Protein AF-A0A6L9IQW0-F1 (afdb_monomer_lite)

Sequence (41 aa):
MLIAEGINKYYPGVHALKDVSIAVYPNEVVGLIGENGAGKS

Structure (mmCIF, N/CA/C/O backbone):
data_AF-A0A6L9IQW0-F1
#
_entry.id   AF-A0A6L9IQW0-F1
#
loop_
_atom_site.group_PDB
_atom_site.id
_atom_site.type_symbol
_atom_site.label_atom_id
_atom_site.label_alt_id
_atom_site.label_comp_id
_atom_site.label_asym_id
_atom_site.label_entity_id
_atom_site.label_seq_id
_atom_site.pdbx_PDB_ins_code
_atom_site.Cartn_x
_atom_site.Cartn_y
_atom_site.Cartn_z
_atom_site.occupancy
_atom_site.B_iso_or_equiv
_atom_site.auth_seq_id
_atom_site.auth_comp_id
_atom_site.auth_asym_id
_atom_site.auth_atom_id
_atom_site.pdbx_PDB_model_num
ATOM 1 N N . MET A 1 1 ? -13.403 -0.517 10.393 1.00 91.69 1 MET A N 1
ATOM 2 C CA . MET A 1 1 ? -12.888 -1.564 9.495 1.00 91.69 1 MET A CA 1
ATOM 3 C C . MET A 1 1 ? -12.600 -0.898 8.167 1.00 91.69 1 MET A C 1
ATOM 5 O O . MET A 1 1 ? -13.489 -0.233 7.648 1.00 91.69 1 MET A O 1
ATOM 9 N N . LEU A 1 2 ? -11.365 -0.999 7.690 1.00 96.12 2 LEU A N 1
ATOM 10 C CA . LEU A 1 2 ? -10.942 -0.536 6.371 1.00 96.12 2 LEU A CA 1
ATOM 11 C C . LEU A 1 2 ? -10.711 -1.772 5.503 1.00 96.12 2 LEU A C 1
ATOM 13 O O . LEU A 1 2 ? -10.075 -2.716 5.965 1.00 96.12 2 LEU A O 1
ATOM 17 N N . ILE A 1 3 ? -11.218 -1.764 4.276 1.00 97.62 3 ILE A N 1
ATOM 18 C CA . ILE A 1 3 ? -11.014 -2.839 3.305 1.00 97.62 3 ILE A CA 1
ATOM 19 C C . ILE A 1 3 ? -10.603 -2.200 1.983 1.00 97.62 3 ILE A C 1
ATOM 21 O O . ILE A 1 3 ? -11.223 -1.231 1.542 1.00 97.62 3 ILE A O 1
ATOM 25 N N . ALA A 1 4 ? -9.569 -2.751 1.362 1.00 96.62 4 ALA A N 1
ATOM 26 C CA . ALA A 1 4 ? -9.214 -2.493 -0.020 1.00 96.62 4 ALA A CA 1
ATOM 27 C C . ALA A 1 4 ? -8.989 -3.845 -0.700 1.00 96.62 4 ALA A C 1
ATOM 29 O O . ALA A 1 4 ? -8.240 -4.672 -0.185 1.00 96.62 4 ALA A O 1
ATOM 30 N N . GLU A 1 5 ? -9.647 -4.078 -1.829 1.00 98.00 5 GLU A N 1
ATOM 31 C CA . GLU A 1 5 ? -9.640 -5.365 -2.528 1.00 98.00 5 GLU A CA 1
ATOM 32 C C . GLU A 1 5 ? -9.220 -5.172 -3.980 1.00 98.00 5 GLU A C 1
ATOM 34 O O . GLU A 1 5 ? -9.612 -4.197 -4.624 1.00 98.00 5 GLU A O 1
ATOM 39 N N . GLY A 1 6 ? -8.410 -6.103 -4.482 1.00 97.94 6 GLY A N 1
ATOM 40 C CA . GLY A 1 6 ? -7.989 -6.147 -5.881 1.00 97.94 6 GLY A CA 1
ATOM 41 C C . GLY A 1 6 ? -7.306 -4.869 -6.372 1.00 97.94 6 GLY A C 1
ATOM 42 O O . GLY A 1 6 ? -7.489 -4.442 -7.517 1.00 97.94 6 GLY A O 1
ATOM 43 N N . ILE A 1 7 ? -6.538 -4.208 -5.505 1.00 96.81 7 ILE A N 1
ATOM 44 C CA . ILE A 1 7 ? -5.895 -2.940 -5.825 1.00 96.81 7 ILE A CA 1
ATOM 45 C C . ILE A 1 7 ? -4.797 -3.170 -6.855 1.00 96.81 7 ILE A C 1
ATOM 47 O O . ILE A 1 7 ? -3.803 -3.856 -6.615 1.00 96.81 7 ILE A O 1
ATOM 51 N N . ASN A 1 8 ? -4.976 -2.518 -7.999 1.00 97.19 8 ASN A N 1
ATOM 52 C CA . ASN A 1 8 ? -3.995 -2.451 -9.064 1.00 97.19 8 ASN A CA 1
ATOM 53 C C . ASN A 1 8 ? -3.543 -0.997 -9.239 1.00 97.19 8 ASN A C 1
ATOM 55 O O . ASN A 1 8 ? -4.369 -0.084 -9.325 1.00 97.19 8 ASN A O 1
ATOM 59 N N . LYS A 1 9 ? -2.229 -0.760 -9.295 1.00 94.81 9 LYS A N 1
ATOM 60 C CA . LYS A 1 9 ? -1.661 0.589 -9.451 1.00 94.81 9 LYS A CA 1
ATOM 61 C C . LYS A 1 9 ? -0.526 0.580 -10.451 1.00 94.81 9 LYS A C 1
ATOM 63 O O . LYS A 1 9 ? 0.455 -0.136 -10.284 1.00 94.81 9 LYS A O 1
ATOM 68 N N . TYR A 1 10 ? -0.635 1.454 -11.441 1.00 96.25 10 TYR A N 1
ATOM 69 C CA . TYR A 1 10 ? 0.335 1.590 -12.514 1.00 96.25 10 TYR A CA 1
ATOM 70 C C . TYR A 1 10 ? 0.965 2.983 -12.482 1.00 96.25 10 TYR A C 1
ATOM 72 O O . TYR A 1 10 ? 0.276 3.989 -12.304 1.00 96.25 10 TYR A O 1
ATOM 80 N N . TYR A 1 11 ? 2.275 3.017 -12.684 1.00 92.81 11 TYR A N 1
ATOM 81 C CA . TYR A 1 11 ? 3.050 4.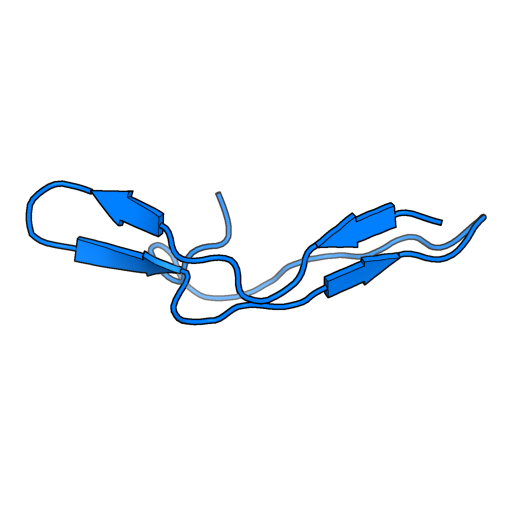187 -13.079 1.00 92.81 11 TYR A CA 1
ATOM 82 C C . TYR A 1 11 ? 3.630 3.913 -14.477 1.00 92.81 11 TYR A C 1
ATOM 84 O O . TYR A 1 11 ? 3.660 2.752 -14.900 1.00 92.81 11 TYR A O 1
ATOM 92 N N . PRO A 1 12 ? 4.087 4.928 -15.230 1.00 97.12 12 PRO A N 1
ATOM 93 C CA . PRO A 1 12 ? 4.713 4.693 -16.530 1.00 97.12 12 PRO A CA 1
ATOM 94 C C . PRO A 1 12 ? 5.828 3.635 -16.442 1.00 97.12 12 PRO A C 1
ATOM 9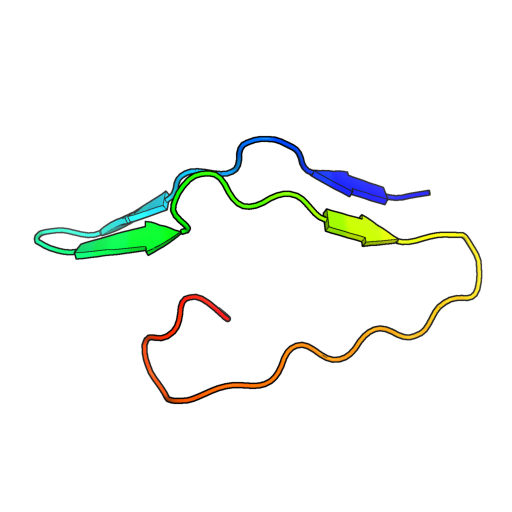6 O O . PRO A 1 12 ? 6.803 3.811 -15.718 1.00 97.12 12 PRO A O 1
ATOM 99 N N . GLY A 1 13 ? 5.648 2.509 -17.141 1.00 93.94 13 GLY A N 1
ATOM 100 C CA . GLY A 1 13 ? 6.598 1.389 -17.160 1.00 93.94 13 GLY A CA 1
ATOM 101 C C . GLY A 1 13 ? 6.600 0.470 -15.928 1.00 93.94 13 GLY A C 1
ATOM 102 O O . GLY A 1 13 ? 7.363 -0.493 -15.917 1.00 93.94 13 GLY A O 1
ATOM 103 N N . VAL A 1 14 ? 5.763 0.710 -14.909 1.00 94.06 14 VAL A N 1
ATOM 104 C CA . VAL A 1 14 ? 5.759 -0.071 -13.657 1.00 94.06 14 VAL A CA 1
ATOM 105 C C . VAL A 1 14 ? 4.335 -0.401 -13.208 1.00 94.06 14 VAL A C 1
ATOM 107 O O . VAL A 1 14 ? 3.518 0.483 -12.973 1.00 94.06 14 VAL A O 1
ATOM 110 N N . HIS A 1 15 ? 4.052 -1.688 -13.003 1.00 94.50 15 HIS A N 1
ATOM 111 C CA . HIS A 1 15 ? 2.849 -2.151 -12.307 1.00 94.50 15 HIS A CA 1
ATOM 112 C C . HIS A 1 15 ? 3.184 -2.313 -10.815 1.00 94.50 15 HIS A C 1
ATOM 114 O O . HIS A 1 15 ? 3.709 -3.349 -10.404 1.00 94.50 15 HIS A O 1
ATOM 120 N N . ALA A 1 16 ? 2.970 -1.245 -10.045 1.00 94.25 16 ALA A N 1
ATOM 121 C CA . ALA A 1 16 ? 3.444 -1.083 -8.671 1.00 94.25 16 ALA A CA 1
ATOM 122 C C . ALA A 1 16 ? 2.648 -1.887 -7.635 1.00 94.25 16 ALA A C 1
ATOM 124 O O . ALA A 1 16 ? 3.251 -2.444 -6.726 1.00 94.25 16 ALA A O 1
ATOM 125 N N . LEU A 1 17 ? 1.324 -1.975 -7.780 1.00 96.56 17 LEU A N 1
ATOM 126 C CA . LEU A 1 17 ? 0.477 -2.868 -6.979 1.00 96.56 17 LEU A CA 1
ATOM 127 C C . LEU A 1 17 ? -0.212 -3.826 -7.930 1.00 96.56 17 LEU A C 1
ATOM 129 O O . LEU A 1 17 ? -0.857 -3.339 -8.852 1.00 96.56 17 LEU A O 1
ATOM 133 N N . LYS A 1 18 ? -0.069 -5.135 -7.716 1.00 96.06 18 LYS A N 1
ATOM 134 C CA . LYS A 1 18 ? -0.645 -6.188 -8.561 1.00 96.06 18 LYS A CA 1
ATOM 135 C C . LYS A 1 18 ? -1.661 -6.972 -7.743 1.00 96.06 18 LYS A C 1
ATOM 137 O O . LYS A 1 18 ? -1.253 -7.781 -6.917 1.00 96.06 18 LYS A O 1
ATOM 142 N N . ASP A 1 19 ? -2.942 -6.705 -7.970 1.00 97.56 19 ASP A N 1
ATOM 143 C CA . ASP A 1 19 ? -4.059 -7.391 -7.304 1.00 97.56 19 ASP A CA 1
ATOM 144 C C . ASP A 1 19 ? -3.921 -7.485 -5.767 1.00 97.56 19 ASP A C 1
ATOM 146 O O . ASP A 1 19 ? -4.069 -8.539 -5.151 1.00 97.56 19 ASP A O 1
ATOM 150 N N . VAL A 1 20 ? -3.570 -6.367 -5.127 1.00 96.31 20 VAL A N 1
ATOM 151 C CA . VAL A 1 20 ? -3.287 -6.330 -3.685 1.00 96.31 20 VAL A CA 1
ATOM 152 C C . VAL A 1 20 ? -4.575 -6.117 -2.898 1.00 96.31 20 VAL A C 1
ATOM 154 O O . VAL A 1 20 ? -5.331 -5.190 -3.180 1.00 96.31 20 VAL A O 1
ATOM 157 N N . SER A 1 21 ? -4.795 -6.926 -1.862 1.00 97.19 21 SER A N 1
ATOM 158 C CA . SER A 1 21 ? -5.924 -6.771 -0.940 1.00 97.19 21 SER A CA 1
ATOM 159 C C . SER A 1 21 ? -5.438 -6.622 0.502 1.00 97.19 21 SER A C 1
ATOM 161 O O . SER A 1 21 ? -4.505 -7.309 0.917 1.00 97.19 21 SER A O 1
ATOM 163 N N . ILE A 1 22 ? -6.059 -5.723 1.267 1.00 96.38 22 ILE A N 1
ATOM 164 C CA . ILE A 1 22 ? -5.763 -5.481 2.684 1.00 96.38 22 ILE A CA 1
ATOM 165 C C . ILE A 1 22 ? -7.052 -5.206 3.463 1.00 96.38 22 ILE A C 1
ATOM 167 O O . ILE A 1 22 ? -7.928 -4.467 3.013 1.00 96.38 22 ILE A O 1
ATOM 171 N N . ALA A 1 23 ? -7.135 -5.771 4.665 1.00 96.94 23 ALA A N 1
ATOM 172 C CA . ALA A 1 23 ? -8.153 -5.456 5.654 1.00 96.94 23 ALA A CA 1
ATOM 173 C C . ALA A 1 23 ? -7.469 -4.960 6.931 1.00 96.94 23 ALA A C 1
ATOM 175 O O . ALA A 1 23 ? -6.473 -5.537 7.361 1.00 96.94 23 ALA A O 1
ATOM 176 N N . VAL A 1 24 ? -8.000 -3.889 7.520 1.00 97.38 24 VAL A N 1
ATOM 177 C CA . VAL A 1 24 ? -7.554 -3.357 8.814 1.00 97.38 24 VAL A CA 1
ATOM 178 C C . VAL A 1 24 ? -8.760 -3.253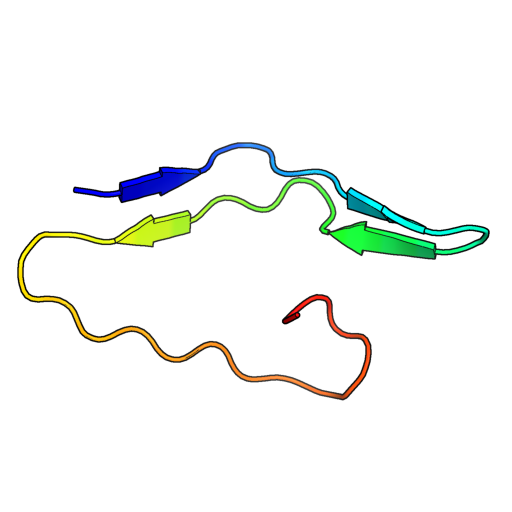 9.740 1.00 97.38 24 VAL A C 1
ATOM 180 O O . VAL A 1 24 ? -9.745 -2.551 9.450 1.00 97.38 24 VAL A O 1
ATOM 183 N N . TYR A 1 25 ? -8.705 -3.968 10.857 1.00 97.12 25 TYR A N 1
ATOM 184 C CA . TYR A 1 25 ? -9.785 -4.024 11.833 1.00 97.12 25 TYR A CA 1
ATOM 185 C C . TYR A 1 25 ? -9.690 -2.871 12.847 1.00 97.12 25 TYR A C 1
ATOM 187 O O . TYR A 1 25 ? -8.646 -2.231 12.991 1.00 97.12 25 TYR A O 1
ATOM 195 N N . PRO A 1 26 ? -10.798 -2.524 13.533 1.00 97.88 26 PRO A N 1
ATOM 196 C CA . PRO A 1 26 ? -10.759 -1.510 14.582 1.00 97.88 26 PRO A CA 1
ATOM 197 C C . PRO A 1 26 ? -9.696 -1.832 15.640 1.00 97.88 26 PRO A C 1
ATOM 199 O O . PRO A 1 26 ? -9.632 -2.958 16.123 1.00 97.88 26 PRO A O 1
ATOM 202 N N . ASN A 1 27 ? -8.922 -0.817 16.033 1.00 97.38 27 ASN A N 1
ATOM 203 C CA . ASN A 1 27 ? -7.844 -0.897 17.028 1.00 97.38 27 ASN A CA 1
ATOM 204 C C . ASN A 1 27 ? -6.595 -1.701 16.610 1.00 97.38 27 ASN A C 1
ATOM 206 O O . ASN A 1 27 ? -5.761 -1.991 17.465 1.00 97.38 27 ASN A O 1
ATOM 210 N N . GLU A 1 28 ? -6.419 -2.022 15.324 1.00 96.94 28 GLU A N 1
ATOM 211 C CA . GLU A 1 28 ? -5.171 -2.609 14.820 1.00 96.94 28 GLU A CA 1
ATOM 212 C C . GLU A 1 28 ? -4.134 -1.553 14.421 1.00 96.94 28 GLU A C 1
ATOM 214 O O . GLU A 1 28 ? -4.456 -0.514 13.842 1.00 96.94 28 GLU A O 1
ATOM 219 N N . VAL A 1 29 ? -2.861 -1.868 14.678 1.00 95.81 29 VAL A N 1
ATOM 220 C CA . VAL A 1 29 ? -1.703 -1.129 14.162 1.00 95.81 29 VAL A CA 1
ATOM 221 C C . VAL A 1 29 ? -0.983 -2.024 13.159 1.00 95.81 29 VAL A C 1
ATOM 223 O O . VAL A 1 29 ? -0.444 -3.064 13.530 1.00 95.81 29 VAL A O 1
ATOM 226 N N . VAL A 1 30 ? -0.973 -1.620 11.888 1.00 94.62 30 VAL A N 1
ATOM 227 C CA . VAL A 1 30 ? -0.387 -2.394 10.783 1.00 94.62 30 VAL A CA 1
ATOM 228 C C . VAL A 1 30 ? 0.841 -1.671 10.236 1.00 94.62 30 VAL A C 1
ATOM 230 O O . VAL A 1 30 ? 0.781 -0.483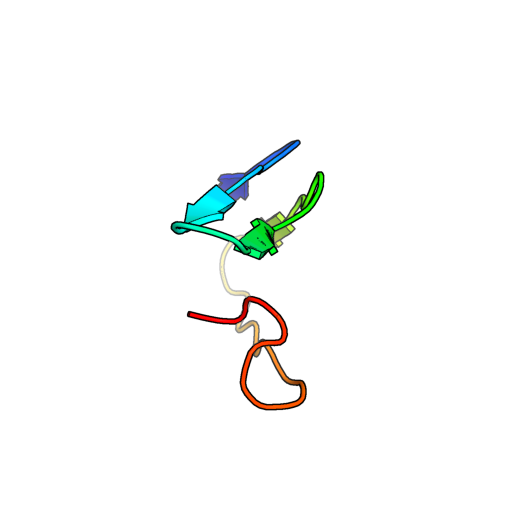 9.922 1.00 94.62 30 VAL A O 1
ATOM 233 N N . GLY A 1 31 ? 1.955 -2.394 10.106 1.00 93.75 31 GLY A N 1
ATOM 234 C CA . GLY A 1 31 ? 3.173 -1.918 9.451 1.00 93.75 31 GLY A CA 1
ATOM 235 C C . GLY A 1 31 ? 3.396 -2.634 8.122 1.00 93.75 31 GLY A C 1
ATOM 236 O O . GLY A 1 31 ? 3.376 -3.861 8.074 1.00 93.75 31 GLY A O 1
ATOM 237 N N . LEU A 1 32 ? 3.639 -1.876 7.051 1.00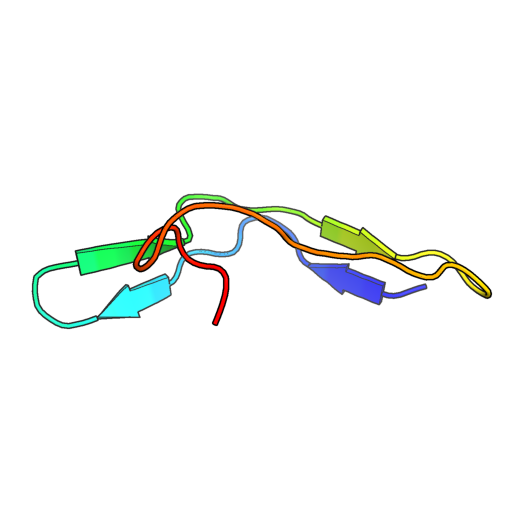 93.81 32 LEU A N 1
ATOM 238 C CA . LEU A 1 32 ? 3.972 -2.422 5.735 1.00 93.81 32 LEU A CA 1
ATOM 239 C C . LEU A 1 32 ? 5.483 -2.307 5.489 1.00 93.81 32 LEU A C 1
ATOM 241 O O . LEU A 1 32 ? 6.027 -1.204 5.439 1.00 93.81 32 LEU A O 1
ATOM 245 N N . ILE A 1 33 ? 6.162 -3.445 5.325 1.00 93.25 33 ILE A N 1
ATOM 246 C CA . ILE A 1 33 ? 7.624 -3.528 5.168 1.00 93.25 33 ILE A CA 1
ATOM 247 C C . ILE A 1 33 ? 8.019 -4.207 3.853 1.00 93.25 33 ILE A C 1
ATOM 249 O O . ILE A 1 33 ? 7.230 -4.927 3.251 1.00 93.25 33 ILE A O 1
ATOM 253 N N . GLY A 1 34 ? 9.244 -3.952 3.390 1.00 90.69 34 GLY A N 1
ATOM 254 C CA . GLY A 1 34 ? 9.780 -4.487 2.133 1.00 90.69 34 GLY A CA 1
ATOM 255 C C . GLY A 1 34 ? 10.769 -3.528 1.471 1.00 90.69 34 GLY A C 1
ATOM 256 O O . GLY A 1 34 ? 10.902 -2.377 1.890 1.00 90.69 34 GLY A O 1
ATOM 257 N N . GLU A 1 35 ? 11.441 -3.971 0.413 1.00 93.56 35 GLU A N 1
ATOM 258 C CA . GLU A 1 35 ? 12.444 -3.177 -0.315 1.00 93.56 35 GLU A CA 1
ATOM 259 C C . GLU A 1 35 ? 11.850 -1.939 -1.014 1.00 93.56 35 GLU A C 1
ATOM 261 O O . GLU A 1 35 ? 10.636 -1.831 -1.225 1.00 93.56 35 GLU A O 1
ATOM 266 N N . ASN A 1 36 ? 12.695 -0.967 -1.368 1.00 90.75 36 ASN A N 1
ATOM 267 C CA . ASN A 1 36 ? 12.270 0.207 -2.135 1.00 90.75 36 ASN A CA 1
ATOM 268 C C . ASN A 1 36 ? 11.702 -0.216 -3.495 1.00 90.75 36 ASN A C 1
ATOM 270 O O . ASN A 1 36 ? 12.270 -1.057 -4.179 1.00 90.75 36 ASN A O 1
ATOM 274 N N . GLY A 1 37 ? 10.564 0.368 -3.877 1.00 87.75 37 GLY A N 1
ATOM 275 C CA . GLY A 1 37 ? 9.864 -0.003 -5.111 1.00 87.75 37 GLY A CA 1
ATOM 276 C C . GLY A 1 37 ? 8.921 -1.207 -4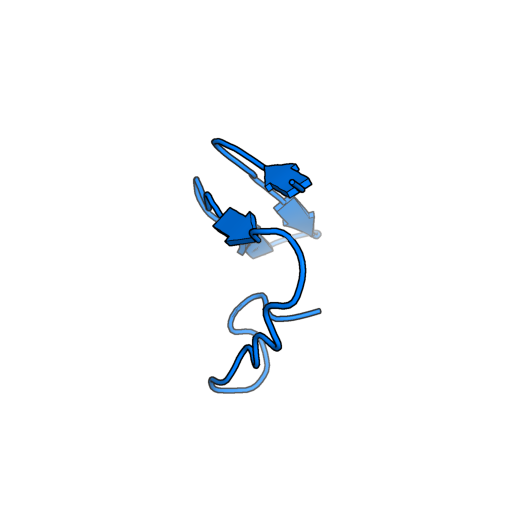.994 1.00 87.75 37 GLY A C 1
ATOM 277 O O . GLY A 1 37 ? 8.193 -1.474 -5.941 1.00 87.75 37 GLY A O 1
ATOM 278 N N . ALA A 1 38 ? 8.832 -1.874 -3.836 1.00 89.38 38 ALA A N 1
ATOM 279 C CA . ALA A 1 38 ? 7.922 -3.009 -3.622 1.00 89.38 38 ALA A CA 1
ATOM 280 C C . ALA A 1 38 ? 6.414 -2.653 -3.579 1.00 89.38 38 ALA A C 1
ATOM 282 O O . ALA A 1 38 ? 5.598 -3.524 -3.303 1.00 89.38 38 ALA A O 1
ATOM 283 N N . GLY A 1 39 ? 6.035 -1.387 -3.805 1.00 88.12 39 GLY A N 1
ATOM 284 C CA . GLY A 1 39 ? 4.632 -0.950 -3.760 1.00 88.12 39 GLY A CA 1
ATOM 285 C C . GLY A 1 39 ? 4.125 -0.584 -2.361 1.00 88.12 39 GLY A C 1
ATOM 286 O O . GLY A 1 39 ? 2.962 -0.776 -2.048 1.00 88.12 39 GLY A O 1
ATOM 287 N N . LYS A 1 40 ? 4.989 -0.066 -1.480 1.00 92.62 40 LYS A N 1
ATOM 288 C CA . LYS A 1 40 ? 4.581 0.336 -0.118 1.00 92.62 40 LYS A CA 1
ATOM 289 C C . LYS A 1 40 ? 4.053 1.772 -0.010 1.00 92.62 40 LYS A C 1
ATOM 291 O O . LYS A 1 40 ? 3.569 2.143 1.054 1.00 92.62 40 LYS A O 1
ATOM 296 N N . SER A 1 41 ? 4.215 2.588 -1.054 1.00 82.88 41 SER A N 1
ATOM 297 C CA . SER A 1 41 ? 3.938 4.035 -1.064 1.00 82.88 41 SER A CA 1
ATOM 298 C C . SER A 1 41 ? 3.159 4.453 -2.300 1.00 82.88 41 SER A C 1
ATOM 300 O O . SER A 1 41 ? 3.287 3.761 -3.338 1.00 82.88 41 SER A O 1
#

Foldseek 3Di:
DDKDFQDWDDDVVDGQDGGDIDDDDPPDDDDDDDDPSNNPD

Radius of gyration: 11.83 Å; chains: 1; bounding box: 25×12×34 Å

Secondary structure (DSSP, 8-state):
-EEEEEEEEEETTEEEEEEEEEEE-TT-------STTSS--

pLDDT: mean 94.64, std 3.26, range [82.88, 98.0]